Protein AF-A0A973AEI2-F1 (afdb_monomer_lite)

pLDDT: mean 90.02, std 7.57, range [53.59, 98.25]

Structure (mmCIF, N/CA/C/O backbone):
data_AF-A0A973AEI2-F1
#
_entry.id   AF-A0A973AEI2-F1
#
loop_
_atom_site.group_PDB
_atom_site.id
_atom_site.type_symbol
_atom_site.label_atom_id
_atom_site.label_alt_id
_atom_site.label_comp_id
_atom_site.label_asym_id
_atom_site.label_entity_id
_atom_site.label_seq_id
_atom_site.pdbx_PDB_ins_code
_atom_site.Cartn_x
_atom_site.Cartn_y
_atom_site.Cartn_z
_atom_site.occupancy
_atom_site.B_iso_or_equiv
_atom_site.auth_seq_id
_atom_site.auth_comp_id
_atom_site.auth_asym_id
_atom_site.auth_atom_id
_atom_site.pdbx_PDB_model_num
ATOM 1 N N . GLU A 1 1 ? -17.462 -8.032 -12.663 1.00 53.59 1 GLU A N 1
ATOM 2 C CA . GLU A 1 1 ? -16.017 -8.229 -12.432 1.00 53.59 1 GLU A CA 1
ATOM 3 C C . GLU A 1 1 ? -15.724 -7.892 -10.975 1.00 53.59 1 GLU A C 1
ATOM 5 O O . GLU A 1 1 ? -16.239 -6.886 -10.498 1.00 53.59 1 GLU A O 1
ATOM 10 N N . ARG A 1 2 ? -15.043 -8.767 -10.224 1.00 67.94 2 ARG A N 1
ATOM 11 C CA . ARG A 1 2 ? -14.738 -8.523 -8.805 1.00 67.94 2 ARG A CA 1
ATOM 12 C C . ARG A 1 2 ? -13.453 -7.703 -8.740 1.00 67.94 2 ARG A C 1
ATOM 14 O O . ARG A 1 2 ? -12.447 -8.128 -9.291 1.00 67.94 2 ARG A O 1
ATOM 21 N N . VAL A 1 3 ? -13.491 -6.540 -8.095 1.00 76.50 3 VAL A N 1
ATOM 22 C CA . VAL A 1 3 ? -12.286 -5.721 -7.900 1.00 76.50 3 VAL A CA 1
ATOM 23 C C . VAL A 1 3 ? -11.333 -6.482 -6.977 1.00 76.50 3 VAL A C 1
ATOM 25 O O . VAL A 1 3 ? -11.741 -6.901 -5.892 1.00 76.50 3 VAL A O 1
ATOM 28 N N . GLY A 1 4 ? -10.089 -6.674 -7.422 1.00 82.81 4 GLY A N 1
ATOM 29 C CA . GLY A 1 4 ? -9.026 -7.261 -6.608 1.00 82.81 4 GLY A CA 1
ATOM 30 C C . GLY A 1 4 ? -8.825 -6.488 -5.299 1.00 82.81 4 GLY A C 1
ATOM 31 O O . GLY A 1 4 ? -9.061 -5.280 -5.245 1.00 82.81 4 GLY A O 1
ATOM 32 N N . ILE A 1 5 ? -8.438 -7.177 -4.225 1.00 89.56 5 ILE A N 1
ATOM 33 C CA . ILE A 1 5 ? -8.382 -6.594 -2.869 1.00 89.56 5 ILE A CA 1
ATOM 34 C C . ILE A 1 5 ? -6.980 -6.596 -2.255 1.00 89.56 5 ILE A C 1
ATOM 36 O O . ILE A 1 5 ? -6.709 -5.808 -1.352 1.00 89.56 5 ILE A O 1
ATOM 40 N N . ALA A 1 6 ? -6.098 -7.477 -2.721 1.00 92.75 6 ALA A N 1
ATOM 41 C CA . ALA A 1 6 ? -4.756 -7.687 -2.196 1.00 92.75 6 ALA A CA 1
ATOM 42 C C . ALA A 1 6 ? -3.949 -8.501 -3.209 1.00 92.75 6 ALA A C 1
ATOM 44 O O . ALA A 1 6 ? -4.506 -9.300 -3.956 1.00 92.75 6 ALA A O 1
ATOM 45 N N . GLY A 1 7 ? -2.634 -8.336 -3.225 1.00 95.19 7 GLY A N 1
ATOM 46 C CA . GLY A 1 7 ? -1.820 -9.043 -4.198 1.00 95.19 7 GLY A CA 1
ATOM 47 C C . GLY A 1 7 ? -0.383 -8.575 -4.249 1.00 95.19 7 GLY A C 1
ATOM 48 O O . GLY A 1 7 ? 0.038 -7.697 -3.495 1.00 95.19 7 GLY A O 1
ATOM 49 N N . ILE A 1 8 ? 0.361 -9.179 -5.166 1.00 97.19 8 ILE A N 1
ATOM 50 C CA . ILE A 1 8 ? 1.727 -8.786 -5.492 1.00 97.19 8 ILE A CA 1
ATOM 51 C C . ILE A 1 8 ? 1.773 -8.464 -6.981 1.00 97.19 8 ILE A C 1
ATOM 53 O O . ILE A 1 8 ? 1.205 -9.189 -7.800 1.00 97.19 8 ILE A O 1
ATOM 57 N N . GLY A 1 9 ? 2.450 -7.382 -7.338 1.00 97.06 9 GLY A N 1
ATOM 58 C CA . GLY A 1 9 ? 2.681 -6.993 -8.718 1.00 97.06 9 GLY A CA 1
ATOM 59 C C . GLY A 1 9 ? 4.096 -6.493 -8.947 1.00 97.06 9 GLY A C 1
ATOM 60 O O . GLY A 1 9 ? 4.789 -6.080 -8.019 1.00 97.06 9 GLY A O 1
ATOM 61 N N . LEU A 1 10 ? 4.507 -6.528 -10.207 1.00 97.94 10 LEU A N 1
ATOM 62 C CA . LEU A 1 10 ? 5.745 -5.945 -10.697 1.00 97.94 10 LEU A CA 1
ATOM 63 C C . LEU A 1 10 ? 5.399 -4.820 -11.670 1.00 97.94 10 LEU A C 1
ATOM 65 O O . LEU A 1 10 ? 4.538 -4.985 -12.544 1.00 97.94 10 LEU A O 1
ATOM 69 N N . VAL A 1 11 ? 6.080 -3.692 -11.523 1.00 97.81 11 VAL A N 1
ATOM 70 C CA . VAL A 1 11 ? 5.998 -2.559 -12.446 1.00 97.81 11 VAL A CA 1
ATOM 71 C C . VAL A 1 11 ? 7.359 -2.279 -13.073 1.00 97.81 11 VAL A C 1
ATOM 73 O O . VAL A 1 11 ? 8.390 -2.549 -12.454 1.00 97.81 11 VAL A O 1
ATOM 76 N N . ASP A 1 12 ? 7.352 -1.754 -14.294 1.00 96.69 12 ASP A N 1
ATOM 77 C CA . ASP A 1 12 ? 8.551 -1.259 -14.975 1.00 96.69 12 ASP A CA 1
ATOM 78 C C . ASP A 1 12 ? 8.995 0.114 -14.436 1.00 96.69 12 ASP A C 1
ATOM 80 O O . ASP A 1 12 ? 8.387 0.684 -13.521 1.00 96.69 12 ASP A O 1
ATOM 84 N N . LYS A 1 13 ? 10.084 0.643 -15.002 1.00 95.50 13 LYS A N 1
ATOM 85 C CA . LYS A 1 13 ? 10.651 1.956 -14.663 1.00 95.50 13 LYS A CA 1
ATOM 86 C C . LYS A 1 13 ? 9.723 3.132 -15.001 1.00 95.50 13 LYS A C 1
ATOM 88 O O . LYS A 1 13 ? 9.902 4.220 -14.464 1.00 95.50 13 LYS A O 1
ATOM 93 N N . GLU A 1 14 ? 8.732 2.936 -15.868 1.00 94.94 14 GLU A N 1
ATOM 94 C CA . GLU A 1 14 ? 7.673 3.907 -16.157 1.00 94.94 14 GLU A CA 1
ATOM 95 C C . GLU A 1 14 ? 6.483 3.785 -15.182 1.00 94.94 14 GLU A C 1
ATOM 97 O O . GLU A 1 14 ? 5.514 4.547 -15.266 1.00 94.94 14 GLU A O 1
ATOM 102 N N . GLY A 1 15 ? 6.527 2.831 -14.245 1.00 93.81 15 GLY A N 1
ATOM 103 C CA . GLY A 1 15 ? 5.449 2.554 -13.298 1.00 93.81 15 GLY A CA 1
ATOM 104 C C . GLY A 1 15 ? 4.233 1.880 -13.943 1.00 93.81 15 GLY A C 1
ATOM 105 O O . GLY A 1 15 ? 3.121 1.933 -13.395 1.00 93.81 15 GLY A O 1
ATOM 106 N N . LYS A 1 16 ? 4.405 1.268 -15.116 1.00 95.25 16 LYS A N 1
ATOM 107 C CA . LYS A 1 16 ? 3.386 0.461 -15.786 1.00 95.25 16 LYS A CA 1
ATOM 108 C C . LYS A 1 16 ? 3.486 -0.985 -15.302 1.00 95.25 16 LYS A C 1
ATOM 110 O O . LYS A 1 16 ? 4.561 -1.522 -15.065 1.00 95.25 16 LYS A O 1
ATOM 115 N N . SER A 1 17 ? 2.330 -1.618 -15.112 1.00 94.75 17 SER A N 1
ATOM 116 C CA . SER A 1 17 ? 2.267 -3.005 -14.646 1.00 94.75 17 SER A CA 1
ATOM 117 C C . SER A 1 17 ? 2.813 -3.963 -15.705 1.00 94.75 17 SER A C 1
ATOM 119 O O . SER A 1 17 ? 2.373 -3.930 -16.855 1.00 94.75 17 SER A O 1
ATOM 121 N N . ILE A 1 18 ? 3.754 -4.811 -15.288 1.00 96.38 18 ILE A N 1
ATOM 122 C CA . ILE A 1 18 ? 4.283 -5.937 -16.065 1.00 96.38 18 ILE A CA 1
ATOM 123 C C . ILE A 1 18 ? 3.454 -7.186 -15.767 1.00 96.38 18 ILE A C 1
ATOM 125 O O . ILE A 1 18 ? 2.983 -7.865 -16.676 1.00 96.38 18 ILE A O 1
ATOM 129 N N . VAL A 1 19 ? 3.280 -7.492 -14.479 1.00 96.31 19 VAL A N 1
ATOM 130 C CA . VAL A 1 19 ? 2.521 -8.651 -14.003 1.00 96.31 19 VAL A CA 1
ATOM 131 C C . VAL A 1 19 ? 1.908 -8.351 -12.640 1.00 96.31 19 VAL A C 1
ATOM 133 O O . VAL A 1 19 ? 2.439 -7.552 -11.868 1.00 96.31 19 VAL A O 1
ATOM 136 N N . GLY A 1 20 ? 0.793 -9.005 -12.338 1.00 95.50 20 GLY A N 1
ATOM 137 C CA . GLY A 1 20 ? 0.159 -8.989 -11.029 1.00 95.50 20 GLY A CA 1
ATOM 138 C C . GLY A 1 20 ? -0.501 -10.327 -10.740 1.00 95.50 20 GLY A C 1
ATOM 139 O O . GLY A 1 20 ? -0.917 -11.040 -11.654 1.00 95.50 20 GLY A O 1
ATOM 140 N N . THR A 1 21 ? -0.599 -10.673 -9.462 1.00 95.50 21 THR A N 1
ATOM 141 C CA . THR A 1 21 ? -1.468 -11.764 -9.014 1.00 95.50 21 THR A CA 1
ATOM 142 C C . THR A 1 21 ? -2.929 -11.471 -9.386 1.00 95.50 21 THR A C 1
ATOM 144 O O . THR A 1 21 ? -3.289 -10.295 -9.456 1.00 95.50 21 THR A O 1
ATOM 147 N N . PRO A 1 22 ? -3.795 -12.492 -9.541 1.00 91.62 22 PRO A N 1
ATOM 148 C CA . PRO A 1 22 ? -5.184 -12.301 -9.977 1.00 91.62 22 PRO A CA 1
ATOM 149 C C . PRO A 1 22 ? -5.986 -11.271 -9.166 1.00 91.62 22 PRO A C 1
ATOM 151 O O . PRO A 1 22 ? -6.771 -10.524 -9.739 1.00 91.62 22 PRO A O 1
ATOM 154 N N . ASP A 1 23 ? -5.749 -11.187 -7.853 1.00 91.62 23 ASP A N 1
ATOM 155 C CA . ASP A 1 23 ? -6.461 -10.271 -6.952 1.00 91.62 23 ASP A CA 1
ATOM 156 C C . ASP A 1 23 ? -5.768 -8.907 -6.759 1.00 91.62 23 ASP A C 1
ATOM 158 O O . ASP A 1 23 ? -6.178 -8.117 -5.903 1.00 91.62 23 ASP A O 1
ATOM 162 N N . MET A 1 24 ? -4.734 -8.592 -7.548 1.00 93.25 24 MET A N 1
ATOM 163 C CA . MET A 1 24 ? -4.031 -7.313 -7.450 1.00 93.25 24 MET A CA 1
ATOM 164 C C . MET A 1 24 ? -4.954 -6.155 -7.882 1.00 93.25 24 MET A C 1
ATOM 166 O O . MET A 1 24 ? -5.413 -6.134 -9.026 1.00 93.25 24 MET A O 1
ATOM 170 N N . PRO A 1 25 ? -5.234 -5.165 -7.013 1.00 91.12 25 PRO A N 1
ATOM 171 C CA . PRO A 1 25 ? -6.067 -4.026 -7.384 1.00 91.12 25 PRO A CA 1
ATOM 172 C C . PRO A 1 25 ? -5.367 -3.090 -8.387 1.00 91.12 25 PRO A C 1
ATOM 174 O O . PRO A 1 25 ? -4.135 -3.075 -8.486 1.00 91.12 25 PRO A O 1
ATOM 177 N N . PRO A 1 26 ? -6.131 -2.223 -9.079 1.00 89.50 26 PRO A N 1
ATOM 178 C CA . PRO A 1 26 ? -5.571 -1.192 -9.948 1.00 89.50 26 PRO A CA 1
ATOM 179 C C . PRO A 1 26 ? -4.604 -0.246 -9.219 1.00 89.50 26 PRO A C 1
ATOM 181 O O . PRO A 1 26 ? -4.826 0.140 -8.069 1.00 89.50 26 PRO A O 1
ATOM 184 N N . LEU A 1 27 ? -3.560 0.206 -9.922 1.00 90.12 27 LEU A N 1
ATOM 185 C CA . LEU A 1 27 ? -2.581 1.165 -9.398 1.00 90.12 27 LEU A CA 1
ATOM 186 C C . LEU A 1 27 ? -3.199 2.570 -9.272 1.00 90.12 27 LEU A C 1
ATOM 188 O O . LEU A 1 27 ? -3.174 3.374 -10.211 1.00 90.12 27 LEU A O 1
ATOM 192 N N . THR A 1 28 ? -3.759 2.860 -8.099 1.00 91.19 28 THR A N 1
ATOM 193 C CA . THR A 1 28 ? -4.292 4.179 -7.722 1.00 91.19 28 THR A CA 1
ATOM 194 C C . THR A 1 28 ? -3.182 5.229 -7.599 1.00 91.19 28 THR A C 1
ATOM 196 O O . THR A 1 28 ? -2.000 4.894 -7.523 1.00 91.19 28 THR A O 1
ATOM 199 N N . ALA A 1 29 ? -3.546 6.514 -7.513 1.00 92.81 29 ALA A N 1
ATOM 200 C CA . ALA A 1 29 ? -2.581 7.602 -7.312 1.00 92.81 29 ALA A CA 1
ATOM 201 C C . ALA A 1 29 ? -1.685 7.388 -6.076 1.00 92.81 29 ALA A C 1
ATOM 203 O O . ALA A 1 29 ? -0.486 7.646 -6.130 1.00 92.81 29 ALA A O 1
ATOM 204 N N . LYS A 1 30 ? -2.245 6.842 -4.987 1.00 93.19 30 LYS A N 1
ATOM 205 C CA . LYS A 1 30 ? -1.496 6.522 -3.764 1.00 93.19 30 LYS A CA 1
ATOM 206 C C . LYS A 1 30 ? -0.439 5.439 -4.007 1.00 93.19 30 LYS A C 1
ATOM 208 O O . LYS A 1 30 ? 0.700 5.595 -3.579 1.00 93.19 30 LYS A O 1
ATOM 213 N N . ILE A 1 31 ? -0.805 4.368 -4.714 1.00 94.88 31 ILE A N 1
ATOM 214 C CA . ILE A 1 31 ? 0.129 3.283 -5.045 1.00 94.88 31 ILE A CA 1
ATOM 215 C C . ILE A 1 31 ? 1.218 3.804 -5.991 1.00 94.88 31 ILE A C 1
ATOM 217 O O . ILE A 1 31 ? 2.396 3.538 -5.778 1.00 94.88 31 ILE A O 1
ATOM 221 N N . ARG A 1 32 ? 0.845 4.611 -6.992 1.00 95.62 32 ARG A N 1
ATOM 222 C CA . ARG A 1 32 ? 1.790 5.214 -7.945 1.00 95.62 32 ARG A CA 1
ATOM 223 C C . ARG A 1 32 ? 2.792 6.154 -7.278 1.00 95.62 32 ARG A C 1
ATOM 225 O O . ARG A 1 32 ? 3.956 6.137 -7.654 1.00 95.62 32 ARG A O 1
ATOM 232 N N . ALA A 1 33 ? 2.373 6.924 -6.276 1.00 96.12 33 ALA A N 1
ATOM 233 C CA . ALA A 1 33 ? 3.284 7.773 -5.510 1.00 96.12 33 ALA A CA 1
ATOM 234 C C . ALA A 1 33 ? 4.343 6.947 -4.755 1.00 96.12 33 ALA A C 1
ATOM 236 O O . ALA A 1 33 ? 5.519 7.300 -4.758 1.00 96.12 33 ALA A O 1
ATOM 237 N N . ALA A 1 34 ? 3.945 5.818 -4.160 1.00 97.25 34 ALA A N 1
ATOM 238 C CA . ALA A 1 34 ? 4.885 4.906 -3.507 1.00 97.25 34 ALA A CA 1
ATOM 239 C C . ALA A 1 34 ? 5.812 4.199 -4.511 1.00 97.25 34 ALA A C 1
ATOM 241 O O . ALA A 1 34 ? 6.990 4.016 -4.222 1.00 97.25 34 ALA A O 1
ATOM 242 N N . VAL A 1 35 ? 5.308 3.857 -5.702 1.00 97.62 35 VAL A N 1
ATOM 243 C CA . VAL A 1 35 ? 6.127 3.347 -6.814 1.00 97.62 35 VAL A CA 1
ATOM 244 C C . VAL A 1 35 ? 7.172 4.364 -7.247 1.00 97.62 35 VAL A C 1
ATOM 246 O O . VAL A 1 35 ? 8.332 3.994 -7.358 1.00 97.62 35 VAL A O 1
ATOM 249 N N . ALA A 1 36 ? 6.801 5.631 -7.444 1.00 96.81 36 ALA A N 1
ATOM 250 C CA . ALA A 1 36 ? 7.756 6.670 -7.825 1.00 96.81 36 ALA A CA 1
ATOM 251 C C . ALA A 1 36 ? 8.893 6.788 -6.798 1.00 96.81 36 ALA A C 1
ATOM 253 O O . ALA A 1 36 ? 10.060 6.765 -7.171 1.00 96.81 36 ALA A O 1
ATOM 254 N N . LYS A 1 37 ? 8.549 6.791 -5.504 1.00 96.88 37 LYS A N 1
ATOM 255 C CA . LYS A 1 37 ? 9.538 6.790 -4.421 1.00 96.88 37 LYS A CA 1
ATOM 256 C C . LYS A 1 37 ? 10.463 5.562 -4.466 1.00 96.88 37 LYS A C 1
ATOM 258 O O . LYS A 1 37 ? 11.674 5.704 -4.332 1.00 96.88 37 LYS A O 1
ATOM 263 N N . ALA A 1 38 ? 9.900 4.376 -4.694 1.00 97.25 38 ALA A N 1
ATOM 264 C CA . ALA A 1 38 ? 10.680 3.150 -4.843 1.00 97.25 38 ALA A CA 1
ATOM 265 C C . ALA A 1 38 ? 11.609 3.185 -6.054 1.00 97.25 38 ALA A C 1
ATOM 267 O O . ALA A 1 38 ? 12.749 2.754 -5.944 1.00 97.25 38 ALA A O 1
ATOM 268 N N . LEU A 1 39 ? 11.167 3.728 -7.187 1.00 96.88 39 LEU A N 1
ATOM 269 C CA . LEU A 1 39 ? 11.995 3.859 -8.387 1.00 96.88 39 LEU A CA 1
ATOM 270 C C . LEU A 1 39 ? 13.178 4.820 -8.193 1.00 96.88 39 LEU A C 1
ATOM 272 O O . LEU A 1 39 ? 14.220 4.613 -8.811 1.00 96.88 39 LEU A O 1
ATOM 276 N N . ASP A 1 40 ? 13.072 5.785 -7.280 1.00 96.00 40 ASP A N 1
ATOM 277 C CA . ASP A 1 40 ? 14.197 6.623 -6.837 1.00 96.00 40 ASP A CA 1
ATOM 278 C C . ASP A 1 40 ? 15.149 5.906 -5.852 1.00 96.00 40 ASP A C 1
ATOM 280 O O . ASP A 1 40 ? 16.049 6.528 -5.295 1.00 96.00 40 ASP A O 1
ATOM 284 N N . GLY A 1 41 ? 14.969 4.596 -5.643 1.00 94.50 41 GLY A N 1
ATOM 285 C CA . GLY A 1 41 ? 15.851 3.745 -4.840 1.00 94.50 41 GLY A CA 1
ATOM 286 C C . GLY A 1 41 ? 15.416 3.569 -3.384 1.00 94.50 41 GLY A C 1
ATOM 287 O O . GLY A 1 41 ? 16.038 2.800 -2.650 1.00 94.50 41 GLY A O 1
ATOM 288 N N . GLU A 1 42 ? 14.332 4.218 -2.951 1.00 94.94 42 GLU A N 1
ATOM 289 C CA . GLU A 1 42 ? 13.882 4.180 -1.557 1.00 94.94 42 GLU A CA 1
ATOM 290 C C . GLU A 1 42 ? 12.665 3.266 -1.352 1.00 94.94 42 GLU A C 1
ATOM 292 O O . GLU A 1 42 ? 11.580 3.573 -1.850 1.00 94.94 42 GLU A O 1
ATOM 297 N N . PRO A 1 43 ? 12.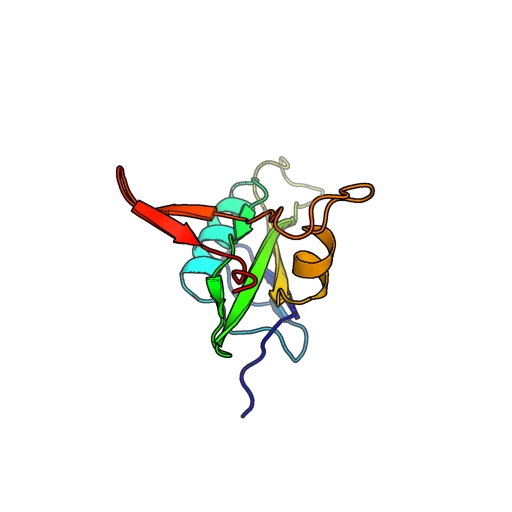757 2.201 -0.533 1.00 96.19 43 PRO A N 1
ATOM 298 C CA . PRO A 1 43 ? 11.580 1.436 -0.142 1.00 96.19 43 PRO A CA 1
ATOM 299 C C . PRO A 1 43 ? 10.467 2.340 0.406 1.00 96.19 43 PRO A C 1
ATOM 301 O O . PRO A 1 43 ? 10.703 3.248 1.209 1.00 96.19 43 PRO A O 1
ATOM 304 N N . ALA A 1 44 ? 9.232 2.072 -0.006 1.00 97.06 44 ALA A N 1
ATOM 305 C CA . ALA A 1 44 ? 8.074 2.862 0.376 1.00 97.06 44 ALA A CA 1
ATOM 306 C C . ALA A 1 44 ? 7.023 1.998 1.073 1.00 97.06 44 ALA A C 1
ATOM 308 O O . ALA A 1 44 ? 6.701 0.892 0.638 1.00 97.06 44 ALA A O 1
ATOM 309 N N . VAL A 1 45 ? 6.443 2.535 2.144 1.00 95.75 45 VAL A N 1
ATOM 310 C CA . VAL A 1 45 ? 5.264 1.960 2.795 1.00 95.75 45 VAL A CA 1
ATOM 311 C C . VAL A 1 45 ? 4.043 2.748 2.350 1.00 95.75 45 VAL A C 1
ATOM 313 O O . VAL A 1 45 ? 4.005 3.975 2.444 1.00 95.75 45 VAL A O 1
ATOM 316 N N . ILE A 1 46 ? 3.030 2.031 1.880 1.00 95.50 46 ILE A N 1
ATOM 317 C CA . ILE A 1 46 ? 1.696 2.575 1.671 1.00 95.50 46 ILE A CA 1
ATOM 318 C C . ILE A 1 46 ? 0.948 2.392 2.984 1.00 95.50 46 ILE A C 1
ATOM 320 O O . ILE A 1 46 ? 0.491 1.296 3.313 1.00 95.50 46 ILE A O 1
ATOM 324 N N . ASP A 1 47 ? 0.866 3.484 3.733 1.00 92.00 47 ASP A N 1
ATOM 325 C CA . ASP A 1 47 ? 0.188 3.541 5.024 1.00 92.00 47 ASP A CA 1
ATOM 326 C C . ASP A 1 47 ? -1.302 3.150 4.904 1.00 92.00 47 ASP A C 1
ATOM 328 O O . ASP A 1 47 ? -1.896 3.304 3.831 1.00 92.00 47 ASP A O 1
ATOM 332 N N . LEU A 1 48 ? -1.907 2.663 5.997 1.00 91.38 48 LEU A N 1
ATOM 333 C CA . LEU A 1 48 ? -3.260 2.103 6.029 1.00 91.38 48 LEU A CA 1
ATOM 334 C C . LEU A 1 48 ? -4.285 3.035 5.375 1.00 91.38 48 LEU A C 1
ATOM 336 O O . LEU A 1 48 ? -4.400 4.221 5.691 1.00 91.38 48 LEU A O 1
ATOM 340 N N . TYR A 1 49 ? -5.070 2.495 4.460 1.00 9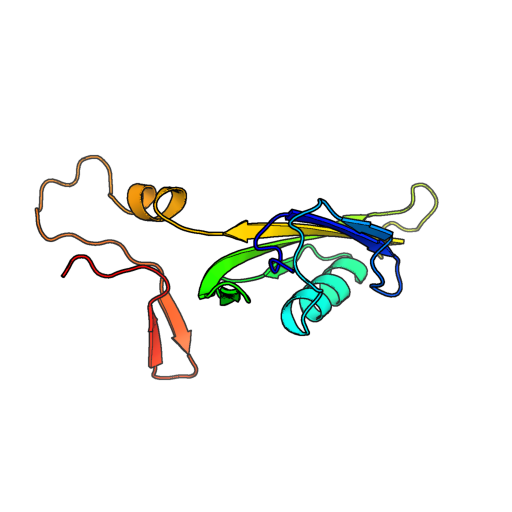0.56 49 TYR A N 1
ATOM 341 C CA . TYR A 1 49 ? -6.100 3.237 3.754 1.00 90.56 49 TYR A CA 1
ATOM 342 C C . TYR A 1 49 ? -7.278 2.333 3.436 1.00 90.56 49 TYR A C 1
ATOM 344 O O . TYR A 1 49 ? -7.152 1.111 3.436 1.00 90.56 49 TYR A O 1
ATOM 352 N N . MET A 1 50 ? -8.426 2.934 3.141 1.00 88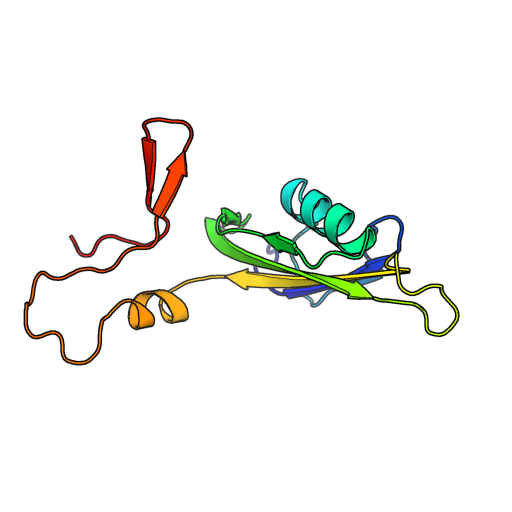.56 50 MET A N 1
ATOM 353 C CA . MET A 1 50 ? -9.560 2.170 2.637 1.00 88.56 50 MET A CA 1
ATOM 354 C C . MET A 1 50 ? -9.315 1.801 1.179 1.00 88.56 50 MET A C 1
ATOM 356 O O . MET A 1 50 ? -9.210 2.676 0.315 1.00 88.56 50 MET A O 1
ATOM 360 N N . GLY A 1 51 ? -9.177 0.501 0.927 1.00 87.44 51 GLY A N 1
ATOM 361 C CA . GLY A 1 51 ? -9.049 -0.049 -0.416 1.00 87.44 51 GLY A CA 1
ATOM 362 C C . GLY A 1 51 ? -10.355 0.067 -1.205 1.00 87.44 51 GLY A C 1
ATOM 363 O O . GLY A 1 51 ? -11.411 0.385 -0.660 1.00 87.44 51 GLY A O 1
ATOM 364 N N . ALA A 1 52 ? -10.306 -0.249 -2.501 1.00 82.38 52 ALA A N 1
ATOM 365 C CA . ALA A 1 52 ? -11.482 -0.205 -3.379 1.00 82.38 52 ALA A CA 1
ATOM 366 C C . ALA A 1 52 ? -12.610 -1.172 -2.955 1.00 82.38 52 ALA A C 1
ATOM 368 O O . ALA A 1 52 ? -13.760 -0.988 -3.338 1.00 82.38 52 ALA A O 1
ATOM 369 N N . SER A 1 53 ? -12.285 -2.183 -2.146 1.00 83.38 53 SER A N 1
ATOM 370 C CA . SER A 1 53 ? -13.230 -3.127 -1.542 1.00 83.38 53 SER A CA 1
ATOM 371 C C . SER A 1 53 ? -13.863 -2.644 -0.235 1.00 83.38 53 SER A C 1
ATOM 373 O O . SER A 1 53 ? -14.632 -3.388 0.367 1.00 83.38 53 SER A O 1
ATOM 375 N N . GLY A 1 54 ? -13.520 -1.442 0.239 1.00 86.12 54 GLY A N 1
ATOM 376 C CA . GLY A 1 54 ? -13.947 -0.936 1.547 1.00 86.12 54 GLY A CA 1
ATOM 377 C C . GLY A 1 54 ? -13.216 -1.573 2.733 1.00 86.12 54 GLY A C 1
ATOM 378 O O . GLY A 1 54 ? -13.583 -1.321 3.875 1.00 86.12 54 GLY A O 1
ATOM 379 N N . LEU A 1 55 ? -12.186 -2.389 2.482 1.00 87.81 55 LEU A N 1
ATOM 380 C CA . LEU A 1 55 ? -11.376 -3.007 3.529 1.00 87.81 55 LEU A CA 1
ATOM 381 C C . LEU A 1 55 ? -10.135 -2.156 3.850 1.00 87.81 55 LEU A C 1
ATOM 383 O O . LEU A 1 55 ? -9.492 -1.644 2.920 1.00 87.81 55 LEU A O 1
ATOM 387 N N . PRO A 1 56 ? -9.735 -2.055 5.134 1.00 89.88 56 PRO A N 1
ATOM 388 C CA . PRO A 1 56 ? -8.441 -1.501 5.508 1.00 89.88 56 PRO A CA 1
ATOM 389 C C . PRO A 1 56 ? -7.327 -2.251 4.780 1.00 89.88 56 PRO A C 1
ATOM 391 O O . PRO A 1 56 ? -7.269 -3.478 4.797 1.00 89.88 56 PRO A O 1
ATOM 394 N N . THR A 1 57 ? -6.454 -1.517 4.106 1.00 92.69 57 THR A N 1
ATOM 395 C CA . THR A 1 57 ? -5.404 -2.064 3.246 1.00 92.69 57 THR A CA 1
ATOM 396 C C . THR A 1 57 ? -4.111 -1.313 3.500 1.00 92.69 57 THR A C 1
ATOM 398 O O . THR A 1 57 ? -4.122 -0.096 3.674 1.00 92.69 57 THR A O 1
ATOM 401 N N . MET A 1 58 ? -2.989 -2.022 3.493 1.00 94.12 58 MET A N 1
ATOM 402 C CA . MET A 1 58 ? -1.657 -1.422 3.496 1.00 94.12 58 MET A CA 1
ATOM 403 C C . MET A 1 58 ? -0.811 -2.012 2.376 1.00 94.12 58 MET A C 1
ATOM 405 O O . MET A 1 58 ? -1.168 -3.031 1.774 1.00 94.12 58 MET A O 1
ATOM 409 N N . GLY A 1 59 ? 0.325 -1.382 2.107 1.00 96.00 59 GLY A N 1
ATOM 410 C CA . GLY A 1 59 ? 1.225 -1.852 1.074 1.00 96.00 59 GLY A CA 1
ATOM 411 C C . GLY A 1 59 ? 2.688 -1.582 1.335 1.00 96.00 59 GLY A C 1
ATOM 412 O O . GLY A 1 59 ? 3.056 -0.748 2.157 1.00 96.00 59 GLY A O 1
ATOM 413 N N . PHE A 1 60 ? 3.508 -2.277 0.566 1.00 97.56 60 PHE A N 1
ATOM 414 C CA . PHE A 1 60 ? 4.953 -2.144 0.539 1.00 97.56 60 PHE A CA 1
ATOM 415 C C . PHE A 1 60 ? 5.393 -2.073 -0.911 1.00 97.56 60 PHE A C 1
ATOM 417 O O . PHE A 1 60 ? 4.874 -2.804 -1.757 1.00 97.56 60 PHE A O 1
ATOM 424 N N . VAL A 1 61 ? 6.344 -1.195 -1.196 1.00 98.25 61 VAL A N 1
ATOM 425 C CA . VAL A 1 61 ? 6.935 -1.070 -2.519 1.00 98.25 61 VAL A CA 1
ATOM 426 C C . VAL A 1 61 ? 8.445 -1.080 -2.380 1.00 98.25 61 VAL A C 1
ATOM 428 O O . VAL A 1 61 ? 8.998 -0.299 -1.607 1.00 98.25 61 VAL A O 1
ATOM 431 N N . LEU A 1 62 ? 9.101 -1.983 -3.101 1.00 98.00 62 LEU A N 1
ATOM 432 C CA . LEU A 1 62 ? 10.553 -2.120 -3.087 1.00 98.00 62 LEU A CA 1
ATOM 433 C C . LEU A 1 62 ? 11.119 -1.952 -4.502 1.00 98.00 62 LEU A C 1
ATOM 435 O O . LEU A 1 62 ? 10.541 -2.514 -5.438 1.00 98.00 62 LEU A O 1
ATOM 439 N N . PRO A 1 63 ? 12.237 -1.222 -4.673 1.00 97.50 63 PRO A N 1
ATOM 440 C CA . PRO A 1 63 ? 12.943 -1.164 -5.948 1.00 97.50 63 PRO A CA 1
ATOM 441 C C . PRO A 1 63 ? 13.468 -2.532 -6.377 1.00 97.50 63 PRO A C 1
ATOM 443 O O . PRO A 1 63 ? 13.921 -3.332 -5.558 1.00 97.50 63 PRO A O 1
ATOM 446 N N . VAL A 1 64 ? 13.476 -2.756 -7.687 1.00 96.81 64 VAL A N 1
ATOM 447 C CA . VAL A 1 64 ? 14.268 -3.803 -8.337 1.00 96.81 64 VAL A CA 1
ATOM 448 C C . VAL A 1 64 ? 15.460 -3.127 -8.998 1.00 96.81 64 VAL A C 1
ATOM 450 O O . VAL A 1 64 ? 15.265 -2.269 -9.854 1.00 96.81 64 VAL A O 1
ATOM 453 N N . PHE A 1 65 ? 16.679 -3.507 -8.622 1.00 95.94 65 PHE A N 1
ATOM 454 C CA . PHE A 1 65 ? 17.909 -2.940 -9.181 1.00 95.94 65 PHE A CA 1
ATOM 455 C C . PHE A 1 65 ? 18.487 -3.825 -10.288 1.00 95.94 65 PHE A C 1
ATOM 457 O O . PHE A 1 65 ? 18.403 -5.055 -10.229 1.00 95.94 65 PHE A O 1
ATOM 464 N N . GLY A 1 66 ? 19.088 -3.198 -11.299 1.00 92.69 66 GLY A N 1
ATOM 465 C CA . GLY A 1 66 ? 19.856 -3.903 -12.320 1.00 92.69 66 GLY A CA 1
ATOM 466 C C . GLY A 1 66 ? 21.227 -4.326 -11.791 1.00 92.69 66 GLY A C 1
ATOM 467 O O . GLY A 1 66 ? 21.870 -3.579 -11.066 1.00 92.69 66 GLY A O 1
ATOM 468 N N . ILE A 1 67 ? 21.708 -5.508 -12.188 1.00 88.38 67 ILE A N 1
ATOM 469 C CA . ILE A 1 67 ? 23.033 -6.016 -11.772 1.00 88.38 67 ILE A CA 1
ATOM 470 C C . ILE A 1 67 ? 24.179 -5.165 -12.352 1.00 88.38 67 ILE A C 1
ATOM 472 O O . ILE A 1 67 ? 25.250 -5.085 -11.764 1.00 88.38 67 ILE A O 1
ATOM 476 N N . GLN A 1 68 ? 23.959 -4.551 -13.518 1.00 83.75 68 GLN A N 1
ATOM 477 C CA . GLN A 1 68 ? 24.952 -3.740 -14.236 1.00 83.75 68 GLN A CA 1
ATOM 478 C C . GLN A 1 68 ? 24.725 -2.226 -14.073 1.00 83.75 68 GLN A C 1
ATOM 480 O O . GLN A 1 68 ? 25.342 -1.447 -14.794 1.00 83.75 68 GLN A O 1
ATOM 485 N N . ASP A 1 69 ? 23.821 -1.820 -13.180 1.00 83.56 69 ASP A N 1
ATOM 486 C CA . ASP A 1 69 ? 23.511 -0.412 -12.916 1.00 83.56 69 ASP A CA 1
ATOM 487 C C . ASP A 1 69 ? 24.267 0.094 -11.675 1.00 83.56 69 ASP A C 1
ATOM 489 O O . ASP A 1 69 ? 24.816 -0.696 -10.906 1.00 83.56 69 ASP A O 1
ATOM 493 N N . ASP A 1 70 ? 24.278 1.407 -11.453 1.00 83.56 70 ASP A N 1
ATOM 494 C CA . ASP A 1 70 ? 24.919 2.040 -10.290 1.00 83.56 70 ASP A CA 1
ATOM 495 C C . ASP A 1 70 ? 24.231 1.724 -8.942 1.00 83.56 70 ASP A C 1
ATOM 497 O O . ASP A 1 70 ? 24.750 2.067 -7.878 1.00 83.56 70 ASP A O 1
ATOM 501 N N . GLY A 1 71 ? 23.078 1.045 -8.987 1.00 81.81 71 GLY A N 1
ATOM 502 C CA . GLY A 1 71 ? 22.309 0.608 -7.823 1.00 81.81 71 GLY A CA 1
ATOM 503 C C . GLY A 1 71 ? 21.552 1.732 -7.116 1.00 81.81 71 GLY A C 1
ATOM 504 O O . GLY A 1 71 ? 21.081 1.528 -5.999 1.00 81.81 71 GLY A O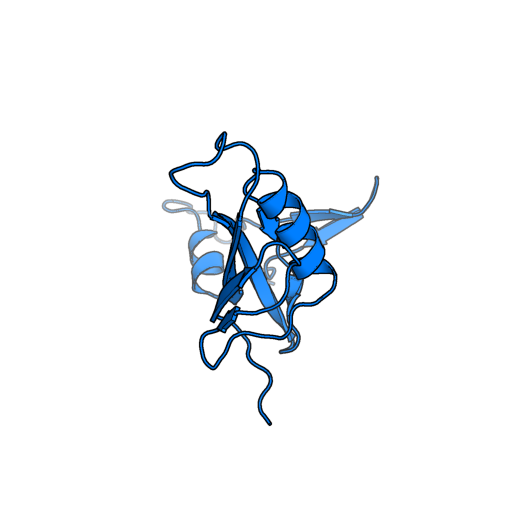 1
ATOM 505 N N . THR A 1 72 ? 21.437 2.912 -7.732 1.00 87.62 72 THR A N 1
ATOM 506 C CA . THR A 1 72 ? 20.786 4.079 -7.118 1.00 87.62 72 THR A CA 1
ATOM 507 C C . THR A 1 72 ? 19.314 4.199 -7.487 1.00 87.62 72 THR A C 1
ATOM 509 O O . THR A 1 72 ? 18.522 4.655 -6.668 1.00 87.62 72 THR A O 1
ATOM 512 N N . LYS A 1 73 ? 18.923 3.749 -8.685 1.00 93.25 73 LYS A N 1
ATOM 513 C CA . LYS A 1 73 ? 17.535 3.785 -9.164 1.00 93.25 73 LYS A CA 1
ATOM 514 C C . LYS A 1 73 ? 17.010 2.400 -9.497 1.00 93.25 73 LYS A C 1
ATOM 516 O O . LYS A 1 73 ? 17.728 1.531 -9.983 1.00 93.25 73 LYS A O 1
ATOM 521 N N . GLY A 1 74 ? 15.723 2.199 -9.244 1.00 95.06 74 GLY A N 1
ATOM 522 C CA . GLY A 1 74 ? 15.040 0.972 -9.620 1.00 95.06 74 GLY A CA 1
ATOM 523 C C . GLY A 1 74 ? 14.812 0.908 -11.132 1.00 95.06 74 GLY A C 1
ATOM 524 O O . GLY A 1 74 ? 14.260 1.832 -11.724 1.00 95.06 74 GLY A O 1
ATOM 525 N N . ILE A 1 75 ? 15.142 -0.225 -11.752 1.00 95.81 75 ILE A N 1
ATOM 526 C CA . ILE A 1 75 ? 14.715 -0.564 -13.124 1.00 95.81 75 ILE A CA 1
ATOM 527 C C . ILE A 1 75 ? 13.242 -1.018 -13.182 1.00 95.81 75 ILE A C 1
ATOM 529 O O . ILE A 1 75 ? 12.698 -1.295 -14.250 1.00 95.81 75 ILE A O 1
ATOM 533 N N . GLY A 1 76 ? 12.611 -1.112 -12.016 1.00 96.88 76 GLY A N 1
ATOM 534 C CA . GLY A 1 76 ? 11.225 -1.472 -11.774 1.00 96.88 76 GLY A CA 1
ATOM 535 C C . GLY A 1 76 ? 10.965 -1.500 -10.269 1.00 96.88 76 GLY A C 1
ATOM 536 O O . GLY A 1 76 ? 11.857 -1.204 -9.468 1.00 96.88 76 GLY A O 1
ATOM 537 N N . ALA A 1 77 ? 9.756 -1.879 -9.867 1.00 98.12 77 ALA A N 1
ATOM 538 C CA . ALA A 1 77 ? 9.423 -2.034 -8.454 1.00 98.12 77 ALA A CA 1
ATOM 539 C C . ALA A 1 77 ? 8.461 -3.199 -8.209 1.00 98.12 77 ALA A C 1
ATOM 541 O O . ALA A 1 77 ? 7.555 -3.462 -9.004 1.00 98.12 77 ALA A O 1
ATOM 542 N N . VAL A 1 78 ? 8.638 -3.882 -7.079 1.00 98.19 78 VAL A N 1
ATOM 543 C CA . VAL A 1 78 ? 7.684 -4.873 -6.572 1.00 98.19 78 VAL A CA 1
ATOM 544 C C . VAL A 1 78 ? 6.706 -4.167 -5.647 1.00 98.19 78 VAL A C 1
ATOM 546 O O . VAL A 1 78 ? 7.119 -3.511 -4.694 1.00 98.19 78 VAL A O 1
ATOM 549 N N . VAL A 1 79 ? 5.413 -4.323 -5.912 1.00 98.19 79 VAL A N 1
ATOM 550 C CA . VAL A 1 79 ? 4.314 -3.782 -5.110 1.00 98.19 79 VAL A CA 1
ATOM 551 C C . VAL A 1 79 ? 3.614 -4.941 -4.415 1.00 98.19 79 VAL A C 1
ATOM 553 O O . VAL A 1 79 ? 3.079 -5.821 -5.081 1.00 98.19 79 VAL A O 1
ATOM 556 N N . GLY A 1 80 ? 3.579 -4.932 -3.089 1.00 97.25 80 GLY A N 1
ATOM 557 C CA . GLY A 1 80 ? 2.774 -5.846 -2.284 1.00 97.25 80 GLY A CA 1
ATOM 558 C C . GLY A 1 80 ? 1.651 -5.091 -1.588 1.00 97.25 80 GLY A C 1
ATOM 559 O O . GLY A 1 80 ? 1.900 -4.076 -0.941 1.00 97.25 80 GLY A O 1
ATOM 560 N N . LEU A 1 81 ? 0.421 -5.583 -1.695 1.00 96.25 81 LEU A N 1
ATOM 561 C CA . LEU A 1 81 ? -0.754 -5.060 -1.005 1.00 96.25 81 LEU A CA 1
ATOM 562 C C . LEU A 1 81 ? -1.396 -6.167 -0.180 1.00 96.25 81 LEU A C 1
ATOM 564 O O . LEU A 1 81 ? -1.595 -7.277 -0.673 1.00 96.25 81 LEU A O 1
ATOM 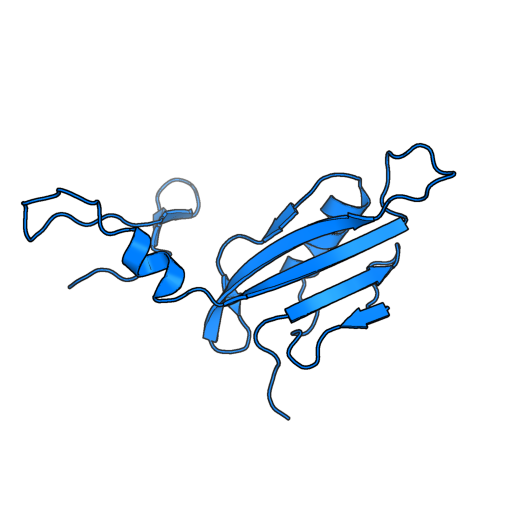568 N N . LYS A 1 82 ? -1.770 -5.847 1.057 1.00 93.88 82 LYS A N 1
ATOM 569 C CA . LYS A 1 82 ? -2.538 -6.747 1.919 1.00 93.88 82 LYS A CA 1
ATOM 570 C C . LYS A 1 82 ? -3.679 -6.003 2.593 1.00 93.88 82 LYS A C 1
ATOM 572 O O . LYS A 1 82 ? -3.514 -4.867 3.042 1.00 93.88 82 LYS A O 1
ATOM 577 N N . THR A 1 83 ? -4.818 -6.672 2.710 1.00 93.62 83 THR A N 1
ATOM 578 C CA . THR A 1 83 ? -5.871 -6.244 3.627 1.00 93.62 83 THR A CA 1
ATOM 579 C C . THR A 1 83 ? -5.409 -6.450 5.065 1.00 93.62 83 THR A C 1
ATOM 581 O O . THR A 1 83 ? -4.612 -7.347 5.354 1.00 93.62 83 THR A O 1
ATOM 584 N N . ILE A 1 84 ? -5.915 -5.617 5.960 1.00 90.75 84 ILE A N 1
ATOM 585 C CA .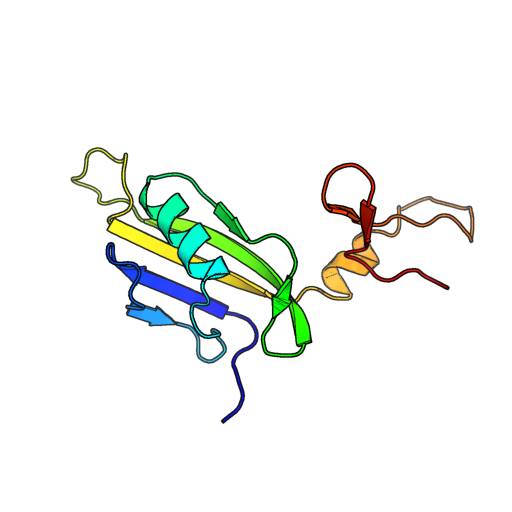 ILE A 1 84 ? -5.640 -5.652 7.389 1.00 90.75 84 ILE A CA 1
ATOM 586 C C . ILE A 1 84 ? -6.942 -5.945 8.118 1.00 90.75 84 ILE A C 1
ATOM 588 O O . ILE A 1 84 ? -7.966 -5.319 7.842 1.00 90.75 84 ILE A O 1
ATOM 592 N N . GLY A 1 85 ? -6.896 -6.901 9.039 1.00 85.94 85 GLY A N 1
ATOM 593 C CA . GLY A 1 85 ? -8.035 -7.257 9.871 1.00 85.94 85 GLY A CA 1
ATOM 594 C C . GLY A 1 85 ? -7.578 -7.849 11.194 1.00 85.94 85 GLY A C 1
ATOM 595 O O . GLY A 1 85 ? -6.628 -7.366 11.814 1.00 85.94 85 GLY A O 1
ATOM 596 N N . ASN A 1 86 ? -8.246 -8.923 11.614 1.00 83.38 86 ASN A N 1
ATOM 597 C CA . ASN A 1 86 ? -7.987 -9.580 12.898 1.00 83.38 86 ASN A CA 1
ATOM 598 C C . ASN A 1 86 ? -6.517 -10.004 13.066 1.00 83.38 86 ASN A C 1
ATOM 600 O O . ASN A 1 86 ? -6.003 -9.987 14.177 1.00 83.38 86 ASN A O 1
ATOM 604 N N . ASP A 1 87 ? -5.802 -10.281 11.967 1.00 85.50 87 ASP A N 1
ATOM 605 C CA . ASP A 1 87 ? -4.375 -10.624 11.982 1.00 85.50 87 ASP A CA 1
ATOM 606 C C . ASP A 1 87 ? -3.484 -9.541 12.612 1.00 85.50 87 ASP A C 1
ATOM 608 O O . ASP A 1 87 ? -2.466 -9.872 13.229 1.00 85.50 87 ASP A O 1
ATOM 612 N N . LEU A 1 88 ? -3.857 -8.266 12.460 1.00 87.75 88 LEU A N 1
ATOM 613 C CA . LEU A 1 88 ? -3.219 -7.137 13.132 1.00 87.75 88 LEU A CA 1
ATOM 614 C C . LEU A 1 88 ? -3.928 -6.798 14.442 1.00 87.75 88 LEU A C 1
ATOM 616 O O . LEU A 1 88 ? -3.256 -6.591 15.447 1.00 87.75 88 LEU A O 1
ATOM 620 N N . PHE A 1 89 ? -5.262 -6.739 14.445 1.00 84.62 89 PHE A N 1
ATOM 621 C CA . PHE A 1 89 ? -6.021 -6.257 15.604 1.00 84.62 89 PHE A CA 1
ATOM 622 C C . PHE A 1 89 ? -5.840 -7.150 16.832 1.00 84.62 89 PHE A C 1
ATOM 624 O O . PHE A 1 89 ? -5.662 -6.643 17.937 1.00 84.62 89 PHE A O 1
ATOM 631 N N . ASP A 1 90 ? -5.770 -8.470 16.654 1.00 85.69 90 ASP A N 1
ATOM 632 C CA . ASP A 1 90 ? -5.520 -9.386 17.768 1.00 85.69 90 ASP A CA 1
ATOM 633 C C . ASP A 1 90 ? -4.113 -9.231 18.353 1.00 85.69 90 ASP A C 1
ATOM 635 O O . ASP A 1 90 ? -3.906 -9.517 19.530 1.00 85.69 90 ASP A O 1
ATOM 639 N N . ARG A 1 91 ? -3.151 -8.719 17.574 1.00 88.75 91 ARG A N 1
ATOM 640 C CA . ARG A 1 91 ? -1.786 -8.438 18.050 1.00 88.75 91 ARG A CA 1
ATOM 641 C C . ARG A 1 91 ? -1.687 -7.159 18.870 1.00 88.75 91 ARG A C 1
ATOM 643 O O . ARG A 1 91 ? -0.675 -6.963 19.535 1.00 88.75 91 ARG A O 1
ATOM 650 N N . LEU A 1 92 ? -2.706 -6.302 18.828 1.00 87.50 92 LEU A N 1
ATOM 651 C CA . LEU A 1 92 ? -2.773 -5.111 19.676 1.00 87.50 92 LEU A CA 1
ATOM 652 C C . LEU A 1 92 ? -3.147 -5.466 21.121 1.00 87.50 92 LEU A C 1
ATOM 654 O O . LEU A 1 92 ? -2.955 -4.656 22.020 1.00 87.50 92 LEU A O 1
ATOM 658 N N . LYS A 1 93 ? -3.634 -6.686 21.379 1.00 84.94 93 LYS A N 1
ATOM 659 C CA . LYS A 1 93 ? -3.885 -7.176 22.738 1.00 84.94 93 LYS A CA 1
ATOM 660 C C . LYS A 1 93 ? -2.554 -7.504 23.410 1.00 84.94 93 LYS A C 1
ATOM 662 O O . LYS A 1 93 ? -1.879 -8.462 23.033 1.00 84.94 93 LYS A O 1
ATOM 667 N N . GLN A 1 94 ? -2.178 -6.711 24.409 1.00 80.25 94 GLN A N 1
ATOM 668 C CA . GLN A 1 94 ? -0.915 -6.881 25.116 1.00 80.25 94 GLN A CA 1
ATOM 669 C C . GLN A 1 94 ? -0.919 -8.176 25.955 1.00 80.25 94 GLN A C 1
ATOM 671 O O . GLN A 1 94 ? -1.782 -8.349 26.820 1.00 80.25 94 GLN A O 1
ATOM 676 N N . PRO A 1 95 ? 0.047 -9.093 25.753 1.00 80.56 95 PRO A N 1
ATOM 677 C CA . PRO A 1 95 ? 0.170 -10.280 26.592 1.00 80.56 95 PRO A CA 1
ATOM 678 C C . PRO A 1 95 ? 0.472 -9.905 28.046 1.00 80.56 95 PRO A C 1
ATOM 680 O O . PRO A 1 95 ? 1.363 -9.101 28.310 1.00 80.56 95 PRO A O 1
ATOM 683 N N . GLY A 1 96 ? -0.240 -10.522 28.991 1.00 78.38 96 GLY A N 1
ATOM 684 C CA . GLY A 1 96 ? -0.034 -10.298 30.427 1.00 78.38 96 GLY A CA 1
ATOM 685 C C . GLY A 1 96 ? -0.750 -9.073 30.998 1.00 78.38 96 GLY A C 1
ATOM 686 O O . GLY A 1 96 ? -0.631 -8.821 32.195 1.00 78.38 96 GLY A O 1
ATOM 687 N N . GLU A 1 97 ? -1.514 -8.343 30.185 1.00 76.69 97 GLU A N 1
ATOM 688 C CA . GLU A 1 97 ? -2.411 -7.306 30.687 1.00 76.69 97 GLU A CA 1
ATOM 689 C C . GLU A 1 97 ? -3.584 -7.946 31.447 1.00 76.69 97 GLU A C 1
ATOM 691 O O . GLU A 1 97 ? -4.201 -8.909 30.987 1.00 76.69 97 GLU A O 1
ATOM 696 N N . SER A 1 98 ? -3.867 -7.428 32.641 1.00 75.62 98 SER A N 1
ATOM 697 C CA . SER A 1 98 ? -4.907 -7.942 33.544 1.00 75.62 98 SER A CA 1
ATOM 698 C C . SER A 1 98 ? -6.113 -7.007 33.642 1.00 75.62 98 SER A C 1
ATOM 700 O O . SER A 1 98 ? -7.198 -7.428 34.060 1.00 75.62 98 SER A O 1
ATOM 702 N N . ALA A 1 99 ? -5.950 -5.748 33.231 1.00 77.31 99 ALA A N 1
ATOM 703 C CA . ALA A 1 99 ? -7.024 -4.776 33.179 1.00 77.31 99 ALA A CA 1
ATOM 704 C C . ALA A 1 99 ? -7.949 -5.050 31.983 1.00 77.31 99 ALA A C 1
ATOM 706 O O . ALA A 1 99 ? -7.542 -5.037 30.825 1.00 77.31 99 ALA A O 1
ATOM 707 N N . LYS A 1 100 ? -9.239 -5.263 32.276 1.00 72.25 100 LYS A N 1
ATOM 708 C CA . LYS A 1 100 ? -10.272 -5.595 31.277 1.00 72.25 100 LYS A CA 1
ATOM 709 C C . LYS A 1 100 ? -10.576 -4.470 30.283 1.00 72.25 100 LYS A C 1
ATOM 711 O O . LYS A 1 100 ? -11.215 -4.734 29.275 1.00 72.25 100 LYS A O 1
ATOM 716 N N . THR A 1 101 ? -10.177 -3.242 30.601 1.00 79.69 101 THR A N 1
ATOM 717 C CA . THR A 1 101 ? -10.501 -2.024 29.842 1.00 79.69 101 THR A CA 1
ATOM 718 C C . THR A 1 101 ? -9.278 -1.402 29.173 1.00 79.69 101 THR A C 1
ATOM 720 O O . THR A 1 101 ? -9.370 -0.286 28.673 1.00 79.69 101 THR A O 1
ATOM 723 N N . THR A 1 102 ? -8.111 -2.051 29.228 1.00 82.19 102 THR A N 1
ATOM 724 C CA . THR A 1 102 ? -6.918 -1.535 28.552 1.00 82.19 102 THR A CA 1
ATOM 725 C C . THR A 1 102 ? -7.003 -1.854 27.071 1.00 82.19 102 THR A C 1
ATOM 727 O O . THR A 1 102 ? -7.205 -3.002 26.676 1.00 82.19 102 THR A O 1
ATOM 730 N N . GLU A 1 103 ? -6.802 -0.832 26.250 1.00 84.12 103 GLU A N 1
ATOM 731 C CA . GLU A 1 103 ? -6.919 -0.931 24.806 1.00 84.12 103 GLU A CA 1
ATOM 732 C C . GLU A 1 103 ? -5.686 -0.304 24.153 1.00 84.12 103 GLU A C 1
ATOM 734 O O . GLU A 1 103 ? -5.164 0.715 24.610 1.00 84.12 103 GLU A O 1
ATOM 739 N N . THR A 1 104 ? -5.193 -0.929 23.086 1.00 89.06 104 THR A N 1
ATOM 740 C CA . THR A 1 104 ? -4.085 -0.406 22.281 1.00 89.06 104 THR A CA 1
ATOM 741 C C . THR A 1 104 ? -4.585 -0.162 20.873 1.00 89.06 104 THR A C 1
ATOM 743 O O . THR A 1 104 ? -5.166 -1.049 20.249 1.00 89.06 104 THR A O 1
ATOM 746 N N . TYR A 1 105 ? -4.317 1.036 20.360 1.00 88.75 105 TYR A N 1
ATOM 747 C CA . TYR A 1 105 ? -4.816 1.480 19.068 1.00 88.75 105 TYR A CA 1
ATOM 748 C C . TYR A 1 105 ? -3.710 2.048 18.202 1.00 88.75 105 TYR A C 1
ATOM 750 O O . TYR A 1 105 ? -2.760 2.659 18.694 1.00 88.75 105 TYR A O 1
ATOM 758 N N . ILE A 1 106 ? -3.877 1.896 16.891 1.00 89.31 106 ILE A N 1
ATOM 759 C CA . ILE A 1 106 ? -3.049 2.592 15.913 1.00 89.31 106 ILE A CA 1
ATOM 760 C C . ILE A 1 106 ? -3.799 3.839 15.473 1.00 89.31 106 ILE A C 1
ATOM 762 O O . ILE A 1 106 ? -4.953 3.782 15.041 1.00 89.31 106 ILE A O 1
ATOM 766 N N . VAL A 1 107 ? -3.113 4.972 15.558 1.00 91.44 107 VAL A N 1
ATOM 767 C CA . VAL A 1 107 ? -3.655 6.272 15.187 1.00 91.44 107 VAL A CA 1
ATOM 768 C C . VAL A 1 107 ? -2.736 6.994 14.213 1.00 91.44 107 VAL A C 1
ATOM 770 O O . VAL A 1 107 ? -1.520 6.799 14.219 1.00 91.44 107 VAL A O 1
ATOM 773 N N . ARG A 1 108 ? -3.319 7.862 13.387 1.00 91.75 108 ARG A N 1
ATOM 774 C CA . ARG A 1 108 ? -2.602 8.756 12.476 1.00 91.75 108 ARG A CA 1
ATOM 775 C C . ARG A 1 108 ? -2.951 10.204 12.784 1.00 91.75 108 ARG A C 1
ATOM 777 O O . ARG A 1 108 ? -4.120 10.558 12.906 1.00 91.75 108 ARG A O 1
ATOM 784 N N . ALA A 1 109 ? -1.941 11.067 12.839 1.00 92.56 109 ALA A N 1
ATOM 785 C CA . ALA A 1 109 ? -2.165 12.506 12.898 1.00 92.56 109 ALA A CA 1
ATOM 786 C C . ALA A 1 109 ? -2.784 13.013 11.582 1.00 92.56 109 ALA A C 1
ATOM 788 O O . ALA A 1 109 ? -2.262 12.767 10.493 1.00 92.56 109 ALA A O 1
ATOM 789 N N . LYS A 1 110 ? -3.885 13.759 11.679 1.00 91.75 110 LYS A N 1
ATOM 790 C CA . LYS A 1 110 ? -4.571 14.390 10.549 1.00 91.75 110 LYS A CA 1
ATOM 791 C C . LYS A 1 110 ? -4.492 15.909 10.699 1.00 91.75 110 LYS A C 1
ATOM 793 O O . LYS A 1 110 ? -5.331 16.546 11.327 1.00 91.75 110 LYS A O 1
ATOM 798 N N . GLY A 1 111 ? -3.456 16.505 10.113 1.00 89.25 111 GLY A N 1
ATOM 799 C CA . GLY A 1 111 ? -3.145 17.920 10.329 1.00 89.25 111 GLY A CA 1
ATOM 800 C C . GLY A 1 111 ? -2.591 18.170 11.736 1.00 89.25 111 GLY A C 1
ATOM 801 O O . GLY A 1 111 ? -1.959 17.293 12.314 1.00 89.25 111 GLY A O 1
ATOM 802 N N . LYS A 1 112 ? -2.793 19.379 12.277 1.00 89.38 112 LYS A N 1
ATOM 803 C CA . LYS A 1 112 ? -2.192 19.782 13.564 1.00 89.38 112 LYS A CA 1
ATOM 804 C C . LYS A 1 112 ? -2.972 19.314 14.798 1.00 89.38 112 LYS A C 1
ATOM 806 O O . LYS A 1 112 ? -2.360 19.061 15.825 1.00 89.38 112 LYS A O 1
ATOM 811 N N . ASN A 1 113 ? -4.301 19.210 14.694 1.00 93.12 113 ASN A N 1
ATOM 812 C CA . ASN A 1 113 ? -5.185 19.094 15.863 1.00 93.12 113 ASN A CA 1
ATOM 813 C C . ASN A 1 113 ? -6.202 17.943 15.761 1.00 93.12 113 ASN A C 1
ATOM 815 O O . ASN A 1 113 ? -7.152 17.912 16.538 1.00 93.12 113 ASN A O 1
ATOM 819 N N . ALA A 1 114 ? -6.064 17.033 14.795 1.00 92.94 114 ALA A N 1
ATOM 820 C CA . ALA A 1 114 ? -6.975 15.902 14.656 1.00 92.94 114 ALA A CA 1
ATOM 821 C C . ALA A 1 114 ? -6.209 14.585 14.558 1.00 92.94 114 ALA A C 1
ATOM 823 O O . ALA A 1 114 ? -5.072 14.535 14.086 1.00 92.94 114 ALA A O 1
ATOM 824 N N . VAL A 1 115 ? -6.865 13.520 15.005 1.00 92.00 115 VAL A N 1
ATOM 825 C CA . VAL A 1 115 ? -6.349 12.156 14.995 1.00 92.00 115 VAL A CA 1
ATOM 826 C C . VAL A 1 115 ? -7.368 11.268 14.286 1.00 92.00 115 VAL A C 1
ATOM 828 O O . VAL A 1 115 ? -8.571 11.396 14.497 1.00 92.00 115 VAL A O 1
ATOM 831 N N . GLU A 1 116 ? -6.881 10.407 13.404 1.00 90.75 116 GLU A N 1
ATOM 832 C CA . GLU A 1 116 ? -7.643 9.361 12.729 1.00 90.75 116 GLU A CA 1
ATOM 833 C C . GLU A 1 116 ? -7.323 8.018 13.392 1.00 90.75 116 GLU A C 1
ATOM 835 O O . GLU A 1 116 ? -6.154 7.644 13.503 1.00 90.75 116 GLU A O 1
ATOM 840 N N . TYR A 1 117 ? -8.356 7.294 13.821 1.00 89.50 117 TYR A N 1
ATOM 841 C CA . TYR A 1 117 ? -8.221 5.932 14.330 1.00 89.50 117 TYR A CA 1
ATOM 842 C C . TYR A 1 117 ? -8.148 4.960 13.152 1.00 89.50 117 TYR A C 1
ATOM 844 O O . TYR A 1 117 ? -9.014 4.967 12.278 1.00 89.50 117 TYR A O 1
ATOM 852 N N . LEU A 1 118 ? -7.098 4.139 13.115 1.00 87.56 118 LEU A N 1
ATOM 853 C CA . LEU A 1 118 ? -6.856 3.173 12.036 1.00 87.56 118 LEU A CA 1
ATOM 854 C C . LEU A 1 118 ? -7.261 1.743 12.412 1.00 87.56 118 LEU A C 1
ATOM 856 O O . LEU A 1 118 ? -7.269 0.856 11.560 1.00 87.56 118 LEU A O 1
ATOM 860 N N . THR A 1 119 ? -7.584 1.519 13.682 1.00 87.00 119 THR A N 1
ATOM 861 C CA . THR A 1 119 ? -8.004 0.236 14.248 1.00 87.00 119 THR A CA 1
ATOM 862 C C . THR A 1 119 ? -9.342 0.424 14.965 1.00 87.00 119 THR A C 1
ATOM 864 O O . THR A 1 119 ? -9.544 1.501 15.532 1.00 87.00 119 THR A O 1
ATOM 867 N N . PRO A 1 120 ? -10.242 -0.577 14.957 1.00 83.62 120 PRO A N 1
ATOM 868 C CA . PRO A 1 120 ? -11.504 -0.505 15.692 1.00 83.62 120 PRO A CA 1
ATOM 869 C C . PRO A 1 120 ? -11.285 -0.223 17.178 1.00 83.62 120 PRO A C 1
ATOM 871 O O . PRO A 1 120 ? -10.297 -0.696 17.741 1.00 83.62 120 PRO A O 1
ATOM 874 N N . LEU A 1 121 ? -12.217 0.514 17.780 1.00 81.69 121 LEU A N 1
ATOM 875 C CA . LEU A 1 121 ? -12.377 0.613 19.229 1.00 81.69 121 LEU A CA 1
ATOM 876 C C . LEU A 1 121 ? -13.111 -0.644 19.730 1.00 81.69 121 LEU A C 1
ATOM 878 O O . LEU A 1 121 ? -13.781 -1.308 18.935 1.00 81.69 121 LEU A O 1
ATOM 882 N N . ALA A 1 122 ? -12.936 -1.025 20.996 1.00 71.75 122 ALA A N 1
ATOM 883 C CA . ALA A 1 122 ? -13.581 -2.225 21.542 1.00 71.75 122 ALA A CA 1
ATOM 884 C C . ALA A 1 122 ? -14.966 -1.961 22.174 1.00 71.75 122 ALA A C 1
ATOM 886 O O . ALA A 1 122 ? -15.485 -2.844 22.863 1.00 71.75 122 ALA A O 1
ATOM 887 N N . ASP A 1 123 ? -15.537 -0.772 21.946 1.00 66.50 123 ASP A N 1
ATOM 888 C CA . ASP A 1 123 ? -16.811 -0.289 22.496 1.00 66.50 123 ASP A CA 1
ATOM 889 C C . ASP A 1 123 ? -18.067 -0.723 21.714 1.00 66.50 123 ASP A C 1
ATOM 891 O O . ASP A 1 123 ? -17.974 -1.124 20.529 1.00 66.50 123 ASP A O 1
#

Sequence (123 aa):
ERVGIAGIGLVDKEGKSIVGTPDMPPLTAKIRAAVAKALDGEPAVIDLYMGASGLPTMGFVLPVFGIQDDGTKGIGAVVGLKTIGNDLFDRLKQPGESAKTTETYIVRAKGKNAVEYLTPLAD

Secondary structure (DSSP, 8-state):
-PPP-SEEEEEETTS-EEEE-TTPPP--HHHHHHHHHHHTT--EEEEEEE-TTSSEEEEEEEEEPPTTS-SSS-SEEEEEEEE-SHHHHGGGS-TT---TT-----EEEETTTEEEE-S----

Foldseek 3Di:
DDAQDWWKFKFFLVRHTPDIDPRDGDCDPLNSVQFPCQQQVDKGKSPWDQDPVRFTKIKIKHADDDPPDPNRGGRIIMIGMDGDDCVVLVVQPDPPDPDPQDGGFDWDDDPDPDIDTRYDDPD

Radius of gyration: 17.51 Å; chains: 1; bounding box: 42×32×50 Å